Protein AF-A0AAV3XD92-F1 (afdb_monomer_li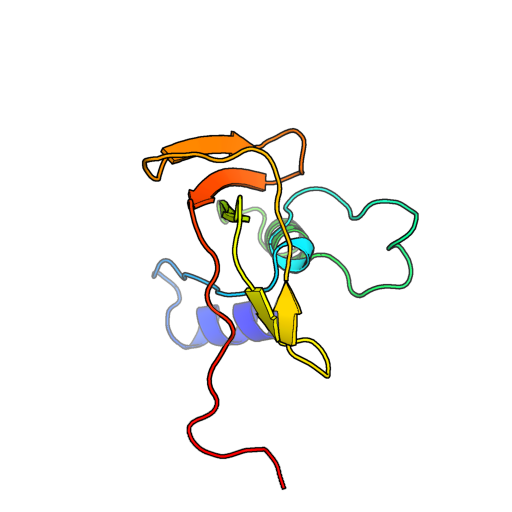te)

pLDDT: mean 88.97, std 10.59, range [55.03, 97.75]

Organism: NCBI:txid2530354

Foldseek 3Di:
DQVVCVVCCCVPPVPDDDDDDDAQQLQALDFDPPVCVPPDTRNQVVNCVVCVVDDGAGEAEAEAWEWEDDVHIDTDHHDADDDWDKDQDVVSRHRIYIYDRYDYYDDDPDPDD

Radius of gyration: 16.37 Å; chains: 1; bounding box: 38×37×41 Å

Sequence (113 aa):
MAENLLAQWHQLFPNNKVVCICGNLHSRLAPLPEDCADLWPSFAAHIQRLRTDVKVKSINIIFHDGAFFNMEVRNFVSKPIQEPYFSEDKKLGHTAALHLPYATPATFLSPPS

Secondary structure (DSSP, 8-state):
-HHHHHHHHHHH-TTS-------TTTT-SSPPPGGGTTSPPPHHHHHHHH-TTS----EEEEEEEEEEEESEEEEEE-S--SS-EEEE-TTTTSSEEEEEEEE-PPPPSS---

Structure (mmCIF, N/CA/C/O backbone):
data_AF-A0AAV3XD92-F1
#
_entry.id   AF-A0AAV3XD92-F1
#
loop_
_atom_site.group_PDB
_atom_site.id
_atom_site.type_symbol
_atom_site.label_atom_id
_atom_site.label_alt_id
_atom_site.label_comp_id
_atom_site.label_asym_id
_atom_site.label_entity_id
_atom_site.label_seq_id
_atom_site.pdbx_PDB_ins_code
_atom_site.Cartn_x
_atom_site.Cartn_y
_atom_site.Cartn_z
_atom_site.occupancy
_atom_site.B_iso_or_equiv
_atom_site.auth_seq_id
_atom_site.auth_comp_id
_atom_site.auth_asym_id
_atom_site.auth_atom_id
_atom_site.pdbx_PDB_model_num
ATOM 1 N N . MET A 1 1 ? -15.474 -1.830 1.162 1.00 86.9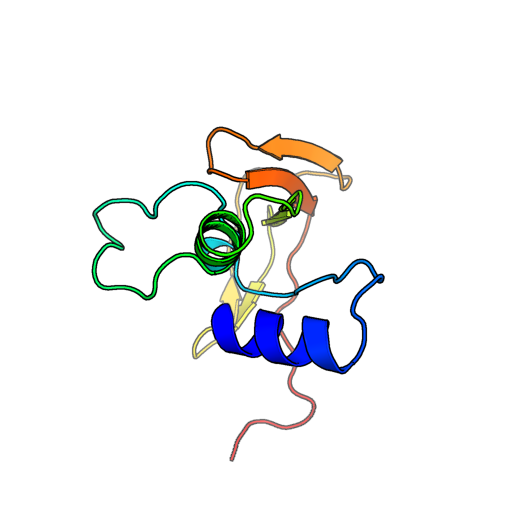4 1 MET A N 1
ATOM 2 C CA . MET A 1 1 ? -14.273 -2.505 1.717 1.00 86.94 1 MET A CA 1
ATOM 3 C C . MET A 1 1 ? -14.013 -2.126 3.174 1.00 86.94 1 MET A C 1
ATOM 5 O O . MET A 1 1 ? -13.975 -3.028 3.997 1.00 86.94 1 MET A O 1
ATOM 9 N N . ALA A 1 2 ? -13.845 -0.838 3.512 1.00 92.06 2 ALA A N 1
ATOM 10 C CA . ALA A 1 2 ? -13.492 -0.401 4.874 1.00 92.06 2 ALA A CA 1
ATOM 11 C C . ALA A 1 2 ? -14.513 -0.832 5.939 1.00 92.06 2 ALA A C 1
ATOM 13 O O . ALA A 1 2 ? -14.136 -1.441 6.933 1.00 92.06 2 ALA A O 1
ATOM 14 N N . GLU A 1 3 ? -15.801 -0.585 5.700 1.00 93.00 3 GLU A N 1
ATOM 15 C CA . GLU A 1 3 ? -16.882 -0.967 6.621 1.00 93.00 3 GLU A CA 1
ATOM 16 C C . GLU A 1 3 ? -16.933 -2.480 6.864 1.00 93.00 3 GLU A C 1
ATOM 18 O O . GLU A 1 3 ? -16.964 -2.914 8.012 1.00 93.00 3 GLU A O 1
ATOM 23 N N . ASN A 1 4 ? -16.837 -3.286 5.800 1.00 93.56 4 ASN A N 1
ATOM 24 C CA . ASN A 1 4 ? -16.804 -4.748 5.912 1.00 93.56 4 ASN A CA 1
ATOM 25 C C . ASN A 1 4 ? -15.629 -5.227 6.771 1.00 93.56 4 ASN A C 1
ATOM 27 O O . ASN A 1 4 ? -15.811 -6.106 7.612 1.00 93.56 4 ASN A O 1
ATOM 31 N N . LEU A 1 5 ? -14.437 -4.644 6.581 1.00 94.38 5 LEU A N 1
ATOM 32 C CA . LEU A 1 5 ? -13.292 -4.968 7.427 1.00 94.38 5 LEU A CA 1
ATOM 33 C C . LEU A 1 5 ? -13.586 -4.613 8.883 1.00 94.38 5 LEU A C 1
ATOM 35 O O . LEU A 1 5 ? -13.331 -5.429 9.757 1.00 94.38 5 LEU A O 1
ATOM 39 N N . LEU A 1 6 ? -14.093 -3.410 9.153 1.00 94.19 6 LEU A N 1
ATOM 40 C CA . LEU A 1 6 ? -14.349 -2.958 10.519 1.00 94.19 6 LEU A CA 1
ATOM 41 C C . LEU A 1 6 ? -15.381 -3.836 11.232 1.00 94.19 6 LEU A C 1
ATOM 43 O O . LEU A 1 6 ? -15.175 -4.170 12.398 1.00 94.19 6 LEU A O 1
ATOM 47 N N . ALA A 1 7 ? -16.435 -4.256 10.529 1.00 94.62 7 ALA A N 1
ATOM 48 C CA . ALA A 1 7 ? -17.429 -5.183 11.057 1.00 94.62 7 ALA A CA 1
ATOM 49 C C . ALA A 1 7 ? -16.796 -6.534 11.434 1.00 94.62 7 ALA A C 1
ATOM 51 O O . ALA A 1 7 ? -16.946 -6.995 12.566 1.00 94.62 7 ALA A O 1
ATOM 52 N N . GLN A 1 8 ? -16.022 -7.138 10.525 1.00 95.12 8 GLN A N 1
ATOM 53 C CA . GLN A 1 8 ? -15.367 -8.426 10.780 1.00 95.12 8 GLN A CA 1
ATOM 54 C C . GLN A 1 8 ? -14.273 -8.328 11.843 1.00 95.12 8 GLN A C 1
ATOM 56 O O . GLN A 1 8 ? -14.156 -9.205 12.695 1.00 95.12 8 GLN A O 1
ATOM 61 N N . TRP A 1 9 ? -13.481 -7.257 11.823 1.00 95.00 9 TRP A N 1
ATOM 62 C CA . TRP A 1 9 ? -12.431 -7.020 12.805 1.00 95.00 9 TRP A CA 1
ATOM 63 C C . TRP A 1 9 ? -13.028 -6.898 14.208 1.00 95.00 9 TRP A C 1
ATOM 65 O O . TRP A 1 9 ? -12.560 -7.564 15.128 1.00 95.00 9 TRP A O 1
ATOM 75 N N . HIS A 1 10 ? -14.101 -6.121 14.365 1.00 92.25 10 HIS A N 1
ATOM 76 C CA . HIS A 1 10 ? -14.781 -5.990 15.648 1.00 92.25 10 HIS A CA 1
ATOM 77 C C . HIS A 1 10 ? -15.353 -7.325 16.147 1.00 92.25 10 HIS A C 1
ATOM 79 O O . HIS A 1 10 ? -15.224 -7.636 17.328 1.00 92.25 10 HIS A O 1
ATOM 85 N N . GLN A 1 11 ? -15.939 -8.126 15.254 1.00 95.25 11 GLN A N 1
ATOM 86 C CA . GLN A 1 11 ? -16.546 -9.407 15.612 1.00 95.25 11 GLN A CA 1
ATOM 87 C C . GLN A 1 11 ? -15.513 -10.486 15.966 1.00 95.25 11 GLN A C 1
ATOM 89 O O . GLN A 1 11 ? -15.705 -11.233 16.921 1.00 95.25 11 GLN A O 1
ATOM 94 N N . LEU A 1 12 ? -14.446 -10.606 15.175 1.00 95.56 12 LEU A N 1
ATOM 95 C CA . LEU A 1 12 ? -13.521 -11.738 15.258 1.00 95.56 12 LEU A CA 1
ATOM 96 C C . LEU A 1 12 ? -12.290 -11.431 16.114 1.00 95.56 12 LEU A C 1
ATOM 98 O O . LEU A 1 12 ? -11.793 -12.314 16.809 1.00 95.56 12 LEU A O 1
ATOM 102 N N . PHE A 1 13 ? -11.784 -10.195 16.068 1.00 93.25 13 PHE A N 1
ATOM 103 C CA . PHE A 1 13 ? -10.487 -9.840 16.653 1.00 93.25 13 PHE A CA 1
ATOM 104 C C . PHE A 1 13 ? -10.469 -8.435 17.293 1.00 93.25 13 PHE A C 1
ATOM 106 O O . PHE A 1 13 ? -9.591 -7.630 16.966 1.00 93.25 13 PHE A O 1
ATOM 113 N N . PRO A 1 14 ? -11.386 -8.111 18.226 1.00 89.81 14 PRO A N 1
ATOM 114 C CA . PRO A 1 14 ? -11.639 -6.736 18.677 1.00 89.81 14 PRO A CA 1
ATOM 115 C C . PRO A 1 14 ? -10.428 -6.008 19.283 1.00 89.81 14 PRO A C 1
ATOM 117 O O . PRO A 1 14 ? -10.388 -4.780 19.259 1.00 89.81 14 PRO A O 1
ATOM 120 N N . ASN A 1 15 ? -9.435 -6.744 19.794 1.00 91.06 15 ASN A N 1
ATOM 121 C CA . ASN A 1 15 ? -8.255 -6.190 20.470 1.00 91.06 15 ASN A CA 1
ATOM 122 C C . ASN A 1 15 ? -6.944 -6.398 19.694 1.00 91.06 15 ASN A C 1
ATOM 124 O O . ASN A 1 15 ? -5.867 -6.045 20.180 1.00 91.06 15 ASN A O 1
ATOM 128 N N . ASN A 1 16 ? -7.004 -6.987 18.500 1.00 94.50 16 ASN A N 1
ATOM 129 C CA . ASN A 1 16 ? -5.807 -7.326 17.739 1.00 94.50 16 ASN A CA 1
ATOM 130 C C . ASN A 1 16 ? -5.468 -6.217 16.750 1.00 94.50 16 ASN A C 1
ATOM 132 O O . ASN A 1 16 ? -6.341 -5.518 16.242 1.00 94.50 16 ASN A O 1
ATOM 136 N N . LYS A 1 17 ? -4.183 -6.101 16.413 1.00 94.56 17 LYS A N 1
ATOM 137 C CA . LYS A 1 17 ? -3.755 -5.327 15.245 1.00 94.56 17 LYS A CA 1
ATOM 138 C C . LYS A 1 17 ? -4.085 -6.109 13.976 1.00 94.56 17 LYS A C 1
ATOM 140 O O . LYS A 1 17 ? -3.943 -7.329 13.952 1.00 94.56 17 LYS A O 1
ATOM 145 N N . VAL A 1 18 ? -4.460 -5.394 12.921 1.00 94.44 18 VAL A N 1
ATOM 146 C CA . VAL A 1 18 ? -4.777 -5.973 11.612 1.00 94.44 18 VAL A CA 1
ATOM 147 C C . VAL A 1 18 ? -3.826 -5.416 10.562 1.00 94.44 18 VAL A C 1
ATOM 149 O O . VAL A 1 18 ? -3.548 -4.217 10.536 1.00 94.44 18 VAL A O 1
ATOM 152 N N . VAL A 1 19 ? -3.342 -6.296 9.689 1.00 95.19 19 VAL A N 1
ATOM 153 C CA . VAL A 1 19 ? -2.586 -5.934 8.487 1.00 95.19 19 VAL A CA 1
ATOM 154 C C . VAL A 1 19 ? -3.488 -6.161 7.283 1.00 95.19 19 VAL A C 1
ATOM 156 O O . VAL A 1 19 ? -4.054 -7.239 7.125 1.00 95.19 19 VAL A O 1
ATOM 159 N N . CYS A 1 20 ? -3.626 -5.138 6.445 1.00 94.00 20 CYS A N 1
ATOM 160 C CA . CYS A 1 20 ? -4.417 -5.195 5.219 1.00 94.00 20 CYS A CA 1
ATOM 161 C C . CYS A 1 20 ? -3.490 -5.089 4.011 1.00 94.00 20 CYS A C 1
ATOM 163 O O . CYS A 1 20 ? -2.598 -4.242 4.000 1.00 94.00 20 CYS A O 1
ATOM 165 N N . ILE A 1 21 ? -3.737 -5.900 2.984 1.00 93.75 21 ILE A N 1
ATOM 166 C CA . ILE A 1 21 ? -3.000 -5.863 1.719 1.00 93.75 21 ILE A CA 1
ATOM 167 C C . ILE A 1 21 ? -3.952 -5.340 0.645 1.00 93.75 21 ILE A C 1
ATOM 169 O O . ILE A 1 21 ? -5.040 -5.878 0.457 1.00 93.75 21 ILE A O 1
ATOM 173 N N . CYS A 1 22 ? -3.568 -4.256 -0.024 1.00 92.25 22 CYS A N 1
ATOM 174 C CA . CYS A 1 22 ? -4.355 -3.619 -1.077 1.00 92.25 22 CYS A CA 1
ATOM 175 C C . CYS A 1 22 ? -3.433 -2.858 -2.041 1.00 92.25 22 CYS A C 1
ATOM 177 O O . CYS A 1 22 ? -2.254 -2.664 -1.748 1.00 92.25 22 CYS A O 1
ATOM 179 N N . GLY A 1 23 ? -3.961 -2.428 -3.191 1.00 90.88 23 GLY A N 1
ATOM 180 C CA . GLY A 1 23 ? -3.210 -1.586 -4.127 1.00 90.88 23 GLY A CA 1
ATOM 181 C C . GLY A 1 23 ? -2.848 -0.224 -3.521 1.00 90.88 23 GLY A C 1
ATOM 182 O O . GLY A 1 23 ? -3.589 0.303 -2.689 1.00 90.88 23 GLY A O 1
ATOM 183 N N . ASN A 1 24 ? -1.739 0.375 -3.970 1.00 91.62 24 ASN A N 1
ATOM 184 C CA . ASN A 1 24 ? -1.186 1.605 -3.382 1.00 91.62 24 ASN A CA 1
ATOM 185 C C . ASN A 1 24 ? -2.186 2.769 -3.300 1.00 91.62 24 ASN A C 1
ATOM 187 O O . ASN A 1 24 ? -2.135 3.539 -2.346 1.00 91.62 24 ASN A O 1
ATOM 191 N N . LEU A 1 25 ? -3.116 2.895 -4.257 1.00 90.06 25 LEU A N 1
ATOM 192 C CA . LEU A 1 25 ? -4.166 3.922 -4.217 1.00 90.06 25 LEU A CA 1
ATOM 193 C C . LEU A 1 25 ? -5.140 3.723 -3.046 1.00 90.06 25 LEU A C 1
ATOM 195 O O . LEU A 1 25 ? -5.546 4.695 -2.416 1.00 90.06 25 LEU A O 1
ATOM 199 N N . HIS A 1 26 ? -5.466 2.475 -2.707 1.00 91.88 26 HIS A N 1
ATOM 200 C CA . HIS A 1 26 ? -6.345 2.140 -1.586 1.00 91.88 26 HIS A CA 1
ATOM 201 C C . HIS A 1 26 ? -5.643 2.236 -0.226 1.00 91.88 26 HIS A C 1
ATOM 203 O O . HIS A 1 26 ? -6.309 2.384 0.799 1.00 91.88 26 HIS A O 1
ATOM 209 N N . SER A 1 27 ? -4.312 2.173 -0.190 1.00 94.06 27 SER A N 1
ATOM 210 C CA . SER A 1 27 ? -3.550 2.302 1.053 1.00 94.06 27 SER A CA 1
ATOM 211 C C . SER A 1 27 ? -3.288 3.763 1.454 1.00 94.06 27 SER A C 1
ATOM 213 O O . SER A 1 27 ? -2.791 4.012 2.551 1.00 94.06 27 SER A O 1
ATOM 215 N N . ARG A 1 28 ? -3.640 4.757 0.627 1.00 93.19 28 ARG A N 1
ATOM 216 C CA . ARG A 1 28 ? -3.415 6.185 0.926 1.00 93.19 28 ARG A CA 1
ATOM 217 C C . ARG A 1 28 ? -4.213 6.655 2.147 1.00 93.19 28 ARG A C 1
ATOM 219 O O . ARG A 1 28 ? -5.389 6.339 2.299 1.00 93.19 28 ARG A O 1
ATOM 226 N N . LEU A 1 29 ? -3.599 7.460 3.001 1.00 92.25 29 LEU A N 1
ATOM 227 C CA . LEU A 1 29 ? -4.248 8.145 4.127 1.00 92.25 29 LEU A CA 1
ATOM 228 C C . LEU A 1 29 ? -4.745 9.544 3.741 1.00 92.25 29 LEU A C 1
ATOM 230 O O . LEU A 1 29 ? -5.674 10.057 4.359 1.00 92.25 29 LEU A O 1
ATOM 234 N N . ALA A 1 30 ? -4.137 10.152 2.722 1.00 85.06 30 ALA A N 1
ATOM 235 C CA . ALA A 1 30 ? -4.600 11.409 2.144 1.00 85.06 30 ALA A CA 1
ATOM 236 C C . ALA A 1 30 ? -5.728 11.173 1.117 1.00 85.06 30 ALA A C 1
ATOM 238 O O . ALA A 1 30 ? -5.827 10.067 0.570 1.00 85.06 30 ALA A O 1
ATOM 239 N N . PRO A 1 31 ? -6.541 12.205 0.814 1.00 72.56 31 PRO A N 1
ATOM 240 C CA . PRO A 1 31 ? -7.480 12.169 -0.302 1.00 72.56 31 PRO A CA 1
ATOM 241 C C . PRO A 1 31 ? -6.810 11.723 -1.609 1.00 72.56 31 PRO A C 1
ATOM 243 O O . PRO A 1 31 ? -5.602 11.911 -1.818 1.00 72.56 31 PRO A O 1
ATOM 246 N N . LEU A 1 32 ? -7.604 11.098 -2.478 1.00 72.44 32 LEU A N 1
ATOM 247 C CA . LEU A 1 32 ? -7.164 10.794 -3.834 1.00 72.44 32 LEU A CA 1
ATOM 248 C C . LEU A 1 32 ? -6.951 12.108 -4.608 1.00 72.44 32 LEU A C 1
ATOM 250 O O . LEU A 1 32 ? -7.620 13.096 -4.297 1.00 72.44 32 LEU A O 1
ATOM 254 N N . PRO A 1 33 ? -6.017 12.147 -5.573 1.00 71.31 33 PRO A N 1
ATOM 255 C CA . PRO A 1 33 ? -5.910 13.287 -6.480 1.00 71.31 33 PRO A CA 1
ATOM 256 C C . PRO A 1 33 ? -7.224 13.491 -7.265 1.00 71.31 33 PRO A C 1
ATOM 258 O O . PRO A 1 33 ? -8.005 12.551 -7.414 1.00 71.31 33 PRO A O 1
ATOM 261 N N . GLU A 1 34 ? -7.494 14.717 -7.726 1.00 68.62 34 GLU A N 1
ATOM 262 C CA . GLU A 1 34 ? -8.779 15.093 -8.356 1.00 68.62 34 GLU A CA 1
ATOM 263 C C . GLU A 1 34 ? -9.126 14.266 -9.604 1.00 68.62 34 GLU A C 1
ATOM 265 O O . GLU A 1 34 ? -10.294 13.971 -9.836 1.00 68.62 34 GLU A O 1
ATOM 270 N N . ASP A 1 35 ? -8.125 13.823 -10.366 1.00 68.81 35 ASP A N 1
ATOM 271 C CA . ASP A 1 35 ? -8.291 12.950 -11.538 1.00 68.81 35 ASP A CA 1
ATOM 272 C C . ASP A 1 35 ? -8.788 11.533 -11.189 1.00 68.81 35 ASP A C 1
ATOM 274 O O . ASP A 1 35 ? -9.218 10.780 -12.060 1.00 68.81 35 ASP A O 1
ATOM 278 N N . CYS A 1 36 ? -8.759 11.180 -9.905 1.00 65.62 36 CYS A N 1
ATOM 279 C CA . CYS A 1 36 ? -9.222 9.918 -9.351 1.00 65.62 36 CYS A CA 1
ATOM 280 C C . CYS A 1 36 ? -10.528 10.076 -8.552 1.00 65.62 36 CYS A C 1
ATOM 282 O O . CYS A 1 36 ? -10.905 9.145 -7.839 1.00 65.62 36 CYS A O 1
ATOM 284 N N . ALA A 1 37 ? -11.202 11.232 -8.616 1.00 60.47 37 ALA A N 1
ATOM 285 C CA . ALA A 1 37 ? -12.386 11.528 -7.802 1.00 60.47 37 ALA A CA 1
ATOM 286 C C . ALA A 1 37 ? -13.572 10.581 -8.066 1.00 60.47 37 ALA A C 1
ATOM 288 O O . ALA A 1 37 ? -14.325 10.281 -7.140 1.00 60.47 37 ALA A O 1
ATOM 289 N N . ASP A 1 38 ? -13.691 10.065 -9.293 1.00 66.25 38 ASP A N 1
ATOM 290 C CA . ASP A 1 38 ? -14.727 9.097 -9.681 1.00 66.25 38 ASP A CA 1
ATOM 291 C C . ASP A 1 38 ? -14.400 7.654 -9.249 1.00 66.25 38 ASP A C 1
ATOM 293 O O . ASP A 1 38 ? -15.243 6.757 -9.342 1.00 66.25 38 ASP A O 1
ATOM 297 N N . LEU A 1 39 ? -13.176 7.398 -8.773 1.00 67.44 39 LEU A N 1
ATOM 298 C CA . LEU A 1 39 ? -12.771 6.090 -8.265 1.00 67.44 39 LEU A CA 1
ATOM 299 C C . LEU A 1 39 ? -13.237 5.892 -6.819 1.00 67.44 39 LEU A C 1
ATOM 301 O O . LEU A 1 39 ? -13.537 6.832 -6.082 1.00 67.44 39 LEU A O 1
ATOM 305 N N . TRP A 1 40 ? -13.269 4.631 -6.375 1.00 67.12 40 TRP A N 1
ATOM 306 C CA . TRP A 1 40 ? -13.594 4.327 -4.984 1.00 67.12 40 TRP A CA 1
ATOM 307 C C . TRP A 1 40 ? -12.679 5.074 -4.006 1.00 67.12 40 TRP A C 1
ATOM 309 O O . TRP A 1 40 ? -11.463 5.109 -4.214 1.00 67.12 40 TRP A O 1
ATOM 319 N N . PRO A 1 41 ? -13.233 5.593 -2.892 1.00 74.19 41 PRO A N 1
ATOM 320 C CA . PRO A 1 41 ? -12.455 6.319 -1.902 1.00 74.19 41 PRO A CA 1
ATOM 321 C C . PRO A 1 41 ? -11.322 5.446 -1.365 1.00 74.19 41 PRO A C 1
ATOM 323 O O . PRO A 1 41 ? -11.470 4.226 -1.219 1.00 74.19 41 PRO A O 1
ATOM 326 N N . SER A 1 42 ? -10.195 6.077 -1.025 1.00 88.62 42 SER A N 1
ATOM 327 C CA . SER A 1 42 ? -9.071 5.354 -0.435 1.00 88.62 42 SER A CA 1
ATOM 328 C C . SER A 1 42 ? -9.520 4.570 0.803 1.00 88.62 42 SER A C 1
ATOM 330 O O . SER A 1 42 ? -10.118 5.118 1.733 1.00 88.62 42 SER A O 1
ATOM 332 N N . PHE A 1 43 ? -9.219 3.273 0.815 1.00 92.06 43 PHE A N 1
ATOM 333 C CA . PHE A 1 43 ? -9.646 2.344 1.854 1.00 92.06 43 PHE A CA 1
ATOM 334 C C . PHE A 1 43 ? -9.054 2.709 3.219 1.00 92.06 43 PHE A C 1
ATOM 336 O O . PHE A 1 43 ? -9.793 2.779 4.201 1.00 92.06 43 PHE A O 1
ATOM 343 N N . ALA A 1 44 ? -7.753 3.001 3.284 1.00 94.25 44 ALA A N 1
ATOM 344 C CA . ALA A 1 44 ? -7.085 3.350 4.535 1.00 94.25 44 ALA A CA 1
ATOM 345 C C . ALA A 1 44 ? -7.568 4.699 5.095 1.00 94.25 44 ALA A C 1
ATOM 347 O O . ALA A 1 44 ? -7.866 4.796 6.288 1.00 94.25 44 ALA A O 1
ATOM 348 N N . ALA A 1 45 ? -7.729 5.714 4.238 1.00 92.25 45 ALA A N 1
ATOM 349 C CA . ALA A 1 45 ? -8.315 6.998 4.629 1.00 92.25 45 ALA A CA 1
ATOM 350 C C . ALA A 1 45 ? -9.749 6.826 5.160 1.00 92.25 45 ALA A C 1
ATOM 352 O O . ALA A 1 45 ? -10.131 7.430 6.163 1.00 92.25 45 ALA A O 1
ATOM 353 N N . HIS A 1 46 ? -10.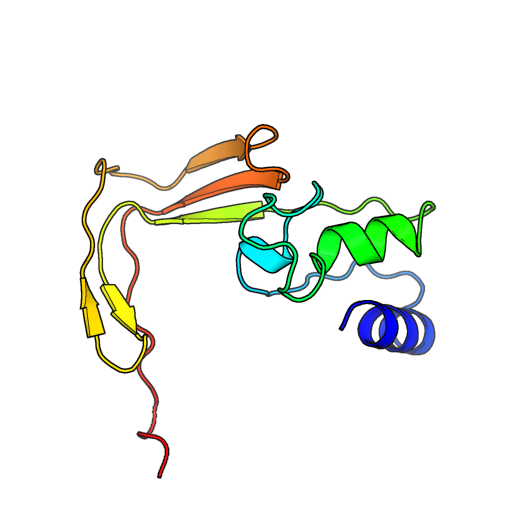539 5.953 4.527 1.00 92.38 46 HIS A N 1
ATOM 354 C CA . HIS A 1 46 ? -11.903 5.671 4.957 1.00 92.38 46 HIS A CA 1
ATOM 355 C C . HIS A 1 46 ? -11.945 4.984 6.333 1.00 92.38 46 HIS A C 1
ATOM 357 O O . HIS A 1 46 ? -12.765 5.365 7.166 1.00 92.38 46 HIS A O 1
ATOM 363 N N . ILE A 1 47 ? -11.044 4.033 6.613 1.00 93.56 47 ILE A N 1
ATOM 364 C CA . ILE A 1 47 ? -10.907 3.435 7.955 1.00 93.56 47 ILE A CA 1
ATOM 365 C C . ILE A 1 47 ? -10.595 4.515 8.992 1.00 93.56 47 ILE A C 1
ATOM 367 O O . ILE A 1 47 ? -11.258 4.570 10.023 1.00 93.56 47 ILE A O 1
ATOM 371 N N . GLN A 1 48 ? -9.629 5.393 8.709 1.00 92.56 48 GLN A N 1
ATOM 372 C CA . GLN A 1 48 ? -9.229 6.455 9.636 1.00 92.56 48 GLN A CA 1
ATOM 373 C C . GLN A 1 48 ? -10.381 7.428 9.937 1.00 92.56 48 GLN A C 1
ATOM 375 O O . GLN A 1 48 ? -10.515 7.899 11.064 1.00 92.56 48 GLN A O 1
ATOM 380 N N . ARG A 1 49 ? -11.240 7.698 8.946 1.00 91.75 49 ARG A N 1
ATOM 381 C CA . ARG A 1 49 ? -12.451 8.511 9.118 1.00 91.75 49 ARG A CA 1
ATOM 382 C C . ARG A 1 49 ? -13.502 7.820 9.992 1.00 91.75 49 ARG A C 1
ATOM 384 O O . ARG A 1 49 ? -14.144 8.488 10.793 1.00 91.75 49 ARG A O 1
ATOM 391 N N . LEU A 1 50 ? -13.700 6.511 9.823 1.00 93.19 50 LEU A N 1
ATOM 392 C CA . LEU A 1 50 ? -14.707 5.743 10.569 1.00 93.19 50 LEU A CA 1
ATOM 393 C C . LEU A 1 50 ? -14.266 5.377 11.996 1.00 93.19 50 LEU A C 1
ATOM 395 O O . LEU A 1 50 ? -15.115 5.187 12.862 1.00 93.19 50 LEU A O 1
ATOM 399 N N . ARG A 1 51 ? -12.958 5.245 12.243 1.00 91.50 51 ARG A N 1
ATOM 400 C CA . ARG A 1 51 ? -12.372 4.848 13.533 1.00 91.50 51 ARG A CA 1
ATOM 401 C C . ARG A 1 51 ? -11.241 5.791 13.918 1.00 91.50 51 ARG A C 1
ATOM 403 O O . ARG A 1 51 ? -10.063 5.474 13.767 1.00 91.50 51 ARG A O 1
ATOM 410 N N . THR A 1 52 ? -11.614 6.963 14.425 1.00 92.31 52 THR A N 1
ATOM 411 C CA . THR A 1 52 ? -10.667 7.996 14.877 1.00 92.31 52 THR A CA 1
ATOM 412 C C . THR A 1 52 ? -9.862 7.573 16.109 1.00 92.31 52 THR A C 1
ATOM 414 O O . THR A 1 52 ? -8.802 8.135 16.375 1.00 92.31 52 THR A O 1
ATOM 417 N N . ASP A 1 53 ? -10.333 6.557 16.831 1.00 93.00 53 ASP A N 1
ATOM 418 C CA . ASP A 1 53 ? -9.663 5.921 17.964 1.00 93.00 53 ASP A CA 1
ATOM 419 C C . ASP A 1 53 ? -8.524 4.974 17.544 1.00 93.00 53 ASP A C 1
ATOM 421 O O . ASP A 1 53 ? -7.666 4.628 18.358 1.00 93.00 53 ASP A O 1
ATOM 425 N N . VAL A 1 54 ? -8.473 4.567 16.271 1.00 91.25 54 VAL A N 1
ATOM 426 C CA . VAL A 1 54 ? -7.467 3.636 15.755 1.00 91.25 54 VAL A CA 1
ATOM 427 C C . VAL A 1 54 ? -6.368 4.383 15.006 1.00 91.25 54 VAL A C 1
ATOM 429 O O . VAL A 1 54 ? -6.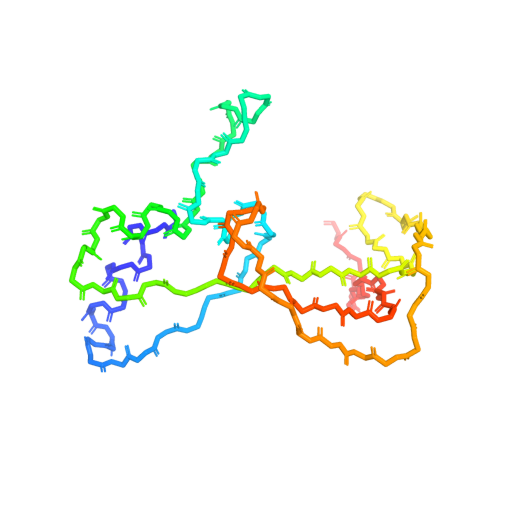604 5.165 14.087 1.00 91.25 54 VAL A O 1
ATOM 432 N N . LYS A 1 55 ? -5.110 4.067 15.333 1.00 94.94 55 LYS A N 1
ATOM 433 C CA . LYS A 1 55 ? -3.953 4.579 14.593 1.00 94.94 55 LYS A CA 1
ATOM 434 C C . LYS A 1 55 ? -3.743 3.783 13.306 1.00 94.94 55 LYS A C 1
ATOM 436 O O . LYS A 1 55 ? -3.168 2.696 13.335 1.00 94.94 55 LYS A O 1
ATOM 441 N N . VAL A 1 56 ? -4.138 4.356 12.173 1.00 95.06 56 VAL A N 1
ATOM 442 C CA . VAL A 1 56 ? -3.894 3.764 10.851 1.00 95.06 56 VAL A CA 1
ATOM 443 C C . VAL A 1 56 ? -2.496 4.140 10.359 1.00 95.06 56 VAL A C 1
ATOM 445 O O . VAL A 1 56 ? -2.103 5.308 10.376 1.00 95.06 56 VAL A O 1
ATOM 448 N N . LYS A 1 57 ? -1.725 3.133 9.943 1.00 96.12 57 LYS A N 1
ATOM 449 C CA . LYS A 1 57 ? -0.408 3.281 9.314 1.00 96.12 57 LYS A CA 1
ATOM 450 C C . LYS A 1 57 ? -0.429 2.621 7.951 1.00 96.12 57 LYS A C 1
ATOM 452 O O . LYS A 1 57 ? -1.093 1.606 7.776 1.00 96.12 57 LYS A O 1
ATOM 457 N N . SER A 1 58 ? 0.297 3.209 7.008 1.00 96.44 58 SER A N 1
ATOM 458 C CA . SER A 1 58 ? 0.310 2.730 5.632 1.00 96.44 58 SER A CA 1
ATOM 459 C C . SER A 1 58 ? 1.700 2.788 5.020 1.00 96.44 58 SER A C 1
ATOM 461 O O . SER A 1 58 ? 2.438 3.752 5.247 1.00 96.44 58 SER A O 1
ATOM 463 N N . ILE A 1 59 ? 2.023 1.748 4.257 1.00 97.06 59 ILE A N 1
ATOM 464 C CA . ILE A 1 59 ? 3.285 1.580 3.545 1.00 97.06 59 ILE A CA 1
ATOM 465 C C . ILE A 1 59 ? 2.967 1.562 2.050 1.00 97.06 59 ILE A C 1
ATOM 467 O O . ILE A 1 59 ? 2.187 0.731 1.588 1.00 97.06 59 ILE A O 1
ATOM 471 N N . ASN A 1 60 ? 3.562 2.491 1.314 1.00 96.69 60 ASN A N 1
ATOM 472 C CA . ASN A 1 60 ? 3.557 2.518 -0.140 1.00 96.69 60 ASN A CA 1
ATOM 473 C C . ASN A 1 60 ? 4.621 1.550 -0.668 1.00 96.69 60 ASN A C 1
ATOM 475 O O . ASN A 1 60 ? 5.754 1.585 -0.191 1.00 96.69 60 ASN A O 1
ATOM 479 N N . ILE A 1 61 ? 4.292 0.698 -1.636 1.00 96.25 61 ILE A N 1
ATOM 480 C CA . ILE A 1 61 ? 5.285 -0.191 -2.253 1.00 96.25 61 ILE A CA 1
ATOM 481 C C . ILE A 1 61 ? 5.733 0.417 -3.576 1.00 96.25 61 ILE A C 1
ATOM 483 O O . ILE A 1 61 ? 4.920 0.586 -4.483 1.00 96.25 61 ILE A O 1
ATOM 487 N N . ILE A 1 62 ? 7.020 0.739 -3.698 1.00 95.69 62 ILE A N 1
ATOM 488 C CA . ILE A 1 62 ? 7.596 1.336 -4.905 1.00 95.69 62 ILE A CA 1
ATOM 489 C C . ILE A 1 62 ? 8.626 0.373 -5.474 1.00 95.69 62 ILE A C 1
ATOM 491 O O . ILE A 1 62 ? 9.645 0.097 -4.844 1.00 95.69 62 ILE A O 1
ATOM 495 N N . PHE A 1 63 ? 8.372 -0.105 -6.685 1.00 96.44 63 PHE A N 1
ATOM 496 C CA . PHE A 1 63 ? 9.339 -0.882 -7.446 1.00 96.44 63 PHE A CA 1
ATOM 497 C C . PHE A 1 63 ? 10.106 0.032 -8.391 1.00 96.44 63 PHE A C 1
ATOM 499 O O . PHE A 1 63 ? 9.519 0.950 -8.966 1.00 96.44 63 PHE A O 1
ATOM 506 N N . HIS A 1 64 ? 11.404 -0.218 -8.547 1.00 96.44 64 HIS A N 1
ATOM 507 C CA . HIS A 1 64 ? 12.261 0.616 -9.387 1.00 96.44 64 HIS A CA 1
ATOM 508 C C . HIS A 1 64 ? 12.509 0.045 -10.788 1.00 96.44 64 HIS A C 1
ATOM 510 O O . HIS A 1 64 ? 12.827 0.812 -11.695 1.00 96.44 64 HIS A O 1
ATOM 516 N N . ASP A 1 65 ? 12.311 -1.256 -10.982 1.00 96.75 65 ASP A N 1
ATOM 517 C CA . ASP A 1 65 ? 12.442 -1.963 -12.260 1.00 96.75 65 ASP A CA 1
ATOM 518 C C . ASP A 1 65 ? 11.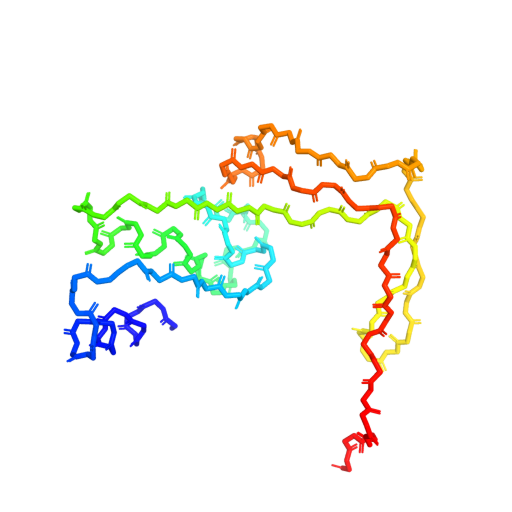567 -3.238 -12.253 1.00 96.75 65 ASP A C 1
ATOM 520 O O . ASP A 1 65 ? 11.028 -3.626 -11.211 1.00 96.75 65 ASP A O 1
ATOM 524 N N . GLY A 1 66 ? 11.429 -3.910 -13.392 1.00 95.19 66 GLY A N 1
ATOM 525 C CA . GLY A 1 66 ? 10.845 -5.239 -13.529 1.00 95.19 66 GLY A CA 1
ATOM 526 C C . GLY A 1 66 ? 9.567 -5.266 -14.360 1.00 95.19 66 GLY A C 1
ATOM 527 O O . GLY A 1 66 ? 9.402 -4.528 -15.335 1.00 95.19 66 GLY A O 1
ATOM 528 N N . ALA A 1 67 ? 8.656 -6.167 -13.990 1.00 94.75 67 ALA A N 1
ATOM 529 C CA . ALA A 1 67 ? 7.418 -6.372 -14.728 1.00 94.75 67 ALA A CA 1
ATOM 530 C C . ALA A 1 67 ? 6.212 -6.632 -13.822 1.00 94.75 67 ALA A C 1
ATOM 532 O O . ALA A 1 67 ? 6.339 -7.104 -12.693 1.00 94.75 67 ALA A O 1
ATOM 533 N N . PHE A 1 68 ? 5.025 -6.339 -14.347 1.00 91.38 68 PHE A N 1
ATOM 534 C CA . PHE A 1 68 ? 3.739 -6.619 -13.715 1.00 91.38 68 PHE A CA 1
ATOM 535 C C . PHE A 1 68 ? 2.731 -7.128 -14.746 1.00 91.38 68 PHE A C 1
ATOM 537 O O . PHE A 1 68 ? 2.891 -6.920 -15.946 1.00 91.38 68 PHE A O 1
ATOM 544 N N . PHE A 1 69 ? 1.679 -7.800 -14.283 1.00 89.62 69 PHE A N 1
ATOM 545 C CA . PHE A 1 69 ? 0.585 -8.238 -15.147 1.00 89.62 69 PHE A CA 1
ATOM 546 C C . PHE A 1 69 ? -0.567 -7.230 -15.092 1.00 89.62 69 PHE A C 1
ATOM 548 O O . PHE A 1 69 ? -1.076 -6.929 -14.013 1.00 89.62 69 PHE A O 1
ATOM 555 N N . ASN A 1 70 ? -0.990 -6.722 -16.248 1.00 86.50 70 ASN A N 1
ATOM 556 C CA . ASN A 1 70 ? -2.213 -5.939 -16.411 1.00 86.50 70 ASN A CA 1
ATOM 557 C C . ASN A 1 70 ? -2.772 -6.166 -17.821 1.00 86.50 70 ASN A C 1
ATOM 559 O O . ASN A 1 70 ? -2.329 -5.511 -18.770 1.00 86.50 70 ASN A O 1
ATOM 563 N N . MET A 1 71 ? -3.699 -7.122 -17.947 1.00 88.62 71 MET A N 1
ATOM 564 C CA . MET A 1 71 ? -4.183 -7.739 -19.199 1.00 88.62 71 MET A CA 1
ATOM 565 C C . MET A 1 71 ? -3.099 -8.489 -19.997 1.00 88.62 71 MET A C 1
ATOM 567 O O . MET A 1 71 ? -3.364 -9.545 -20.557 1.00 88.62 71 MET A O 1
ATOM 571 N N . GLU A 1 72 ? -1.870 -7.983 -19.991 1.00 89.12 72 GLU A N 1
ATOM 572 C CA . GLU A 1 72 ? -0.651 -8.589 -20.517 1.00 89.12 72 GLU A CA 1
ATOM 573 C C . GLU A 1 72 ? 0.533 -8.273 -19.585 1.00 89.12 72 GLU A C 1
ATOM 575 O O . GLU A 1 72 ? 0.412 -7.467 -18.654 1.00 89.12 72 GLU A O 1
ATOM 580 N N . VAL A 1 73 ? 1.688 -8.901 -19.817 1.00 91.38 73 VAL A N 1
ATOM 581 C CA . VAL A 1 73 ? 2.914 -8.563 -19.081 1.00 91.38 73 VAL A CA 1
ATOM 582 C C . VAL A 1 73 ? 3.419 -7.198 -19.546 1.00 91.38 73 VAL A C 1
ATOM 584 O O . VAL A 1 73 ? 3.706 -6.983 -20.721 1.00 91.38 73 VAL A O 1
ATOM 587 N N . ARG A 1 74 ? 3.546 -6.272 -18.600 1.00 92.81 74 ARG A N 1
ATOM 588 C CA . ARG A 1 74 ? 4.076 -4.923 -18.791 1.00 92.81 74 ARG A CA 1
ATOM 589 C C . ARG A 1 74 ? 5.439 -4.834 -18.119 1.00 92.81 74 ARG A C 1
ATOM 591 O O . ARG A 1 74 ? 5.557 -5.184 -16.948 1.00 92.81 74 ARG A O 1
ATOM 598 N N . ASN A 1 75 ? 6.437 -4.329 -18.836 1.00 95.31 75 ASN A N 1
ATOM 599 C CA . ASN A 1 75 ? 7.752 -4.011 -18.276 1.00 95.31 75 ASN A CA 1
ATOM 600 C C . ASN A 1 75 ? 7.831 -2.516 -17.962 1.00 95.31 75 ASN A C 1
ATOM 602 O O . ASN A 1 75 ? 7.220 -1.703 -18.658 1.00 95.31 75 ASN A O 1
ATOM 606 N N . PHE A 1 76 ? 8.599 -2.149 -16.944 1.00 94.12 76 PHE A N 1
ATOM 607 C CA . PHE A 1 76 ? 8.883 -0.756 -16.615 1.00 94.12 76 PHE A CA 1
ATOM 608 C C . PHE A 1 76 ? 10.289 -0.638 -16.034 1.00 94.12 76 PHE A C 1
ATOM 610 O O . PHE A 1 76 ? 10.768 -1.551 -15.377 1.00 94.12 76 PHE A O 1
ATOM 617 N N . VAL A 1 77 ? 10.922 0.513 -16.249 1.00 91.81 77 VAL A N 1
ATOM 618 C CA . VAL A 1 77 ? 12.233 0.844 -15.687 1.00 91.81 77 VAL A CA 1
ATOM 619 C C . VAL A 1 77 ? 12.158 2.266 -15.152 1.00 91.81 77 VAL A C 1
ATOM 621 O O . VAL A 1 77 ? 11.649 3.163 -15.827 1.00 91.81 77 VAL A O 1
ATOM 624 N N . SER A 1 78 ? 12.659 2.483 -13.942 1.00 90.31 78 SER A N 1
ATOM 625 C CA . SER A 1 78 ? 12.814 3.811 -13.349 1.00 90.31 78 SER A CA 1
ATOM 626 C C . SER A 1 78 ? 14.253 4.009 -12.853 1.00 90.31 78 SER A C 1
ATOM 628 O O . SER A 1 78 ? 15.197 3.641 -13.548 1.00 90.31 78 SER A O 1
ATOM 630 N N . LYS A 1 79 ? 14.458 4.633 -11.686 1.00 91.12 79 LYS A N 1
ATOM 631 C CA . LYS A 1 79 ? 15.793 4.860 -11.132 1.00 91.12 79 LYS A CA 1
ATOM 632 C C . LYS A 1 79 ? 16.270 3.593 -10.410 1.00 91.12 79 LYS A C 1
ATOM 634 O O . LYS A 1 79 ? 15.758 3.314 -9.335 1.00 91.12 79 LYS A O 1
ATOM 639 N N . PRO A 1 80 ? 17.273 2.862 -10.917 1.00 91.69 80 PRO A N 1
ATOM 640 C CA . PRO A 1 80 ? 17.684 1.605 -10.309 1.00 91.69 80 PRO A CA 1
ATOM 641 C C . PRO A 1 80 ? 18.222 1.812 -8.891 1.00 91.69 80 PRO A C 1
ATOM 643 O O . PRO A 1 80 ? 18.909 2.795 -8.593 1.00 91.69 80 PRO A O 1
ATOM 646 N N . ILE A 1 81 ? 17.927 0.841 -8.033 1.00 96.31 81 ILE A N 1
ATOM 647 C CA . ILE A 1 81 ? 18.461 0.726 -6.676 1.00 96.31 81 ILE A CA 1
ATOM 648 C C . ILE A 1 81 ? 19.045 -0.677 -6.513 1.00 96.31 81 ILE A C 1
ATOM 650 O O . ILE A 1 81 ? 18.581 -1.613 -7.160 1.00 96.31 81 ILE A O 1
ATOM 654 N N . GLN A 1 82 ? 20.071 -0.824 -5.675 1.00 94.25 82 GLN A N 1
ATOM 655 C CA . GLN A 1 82 ? 20.695 -2.130 -5.432 1.00 94.25 82 GLN A CA 1
ATOM 656 C C . GLN A 1 82 ? 19.994 -2.887 -4.303 1.00 94.25 82 GLN A C 1
ATOM 658 O O . GLN A 1 82 ? 19.633 -4.044 -4.475 1.00 94.25 82 GLN A O 1
ATOM 663 N N . GLU A 1 83 ? 19.739 -2.207 -3.184 1.00 96.44 83 GLU A N 1
ATOM 664 C CA . GLU A 1 83 ? 19.184 -2.811 -1.973 1.00 96.44 83 GLU A CA 1
ATOM 665 C C . GLU 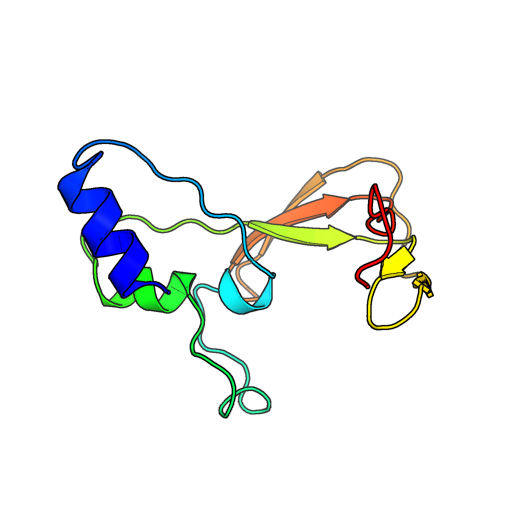A 1 83 ? 17.836 -2.183 -1.597 1.00 96.44 83 GLU A C 1
ATOM 667 O O . GLU A 1 83 ? 17.663 -0.968 -1.763 1.00 96.44 83 GLU A O 1
ATOM 672 N N . PRO A 1 84 ? 16.882 -2.970 -1.062 1.00 97.56 84 PRO A N 1
ATOM 673 C CA . PRO A 1 84 ? 15.647 -2.442 -0.503 1.00 97.56 84 PRO A CA 1
ATOM 674 C C . PRO A 1 84 ? 15.889 -1.418 0.607 1.00 97.56 84 PRO A C 1
ATOM 676 O O . PRO A 1 84 ? 16.772 -1.590 1.447 1.00 97.56 84 PRO A O 1
ATOM 679 N N . TYR A 1 85 ? 15.053 -0.382 0.674 1.00 97.69 85 TYR A N 1
ATOM 680 C CA . TYR A 1 85 ? 15.104 0.581 1.777 1.00 97.69 85 TYR A CA 1
ATOM 681 C C . TYR A 1 85 ? 13.737 1.186 2.096 1.00 97.69 85 TYR A C 1
ATOM 683 O O . TYR A 1 85 ? 12.823 1.200 1.269 1.00 97.69 85 TYR A O 1
ATOM 691 N N . PHE A 1 86 ? 13.617 1.721 3.312 1.00 97.50 86 PHE A N 1
ATOM 692 C CA . PHE A 1 86 ? 12.452 2.481 3.753 1.00 97.50 86 PHE A CA 1
ATOM 693 C C . PHE A 1 86 ? 12.714 3.984 3.695 1.00 97.50 86 PHE A C 1
ATOM 695 O O . PHE A 1 86 ? 13.805 4.452 4.021 1.00 97.50 86 PHE A O 1
ATOM 702 N N . SER A 1 87 ? 11.688 4.745 3.335 1.00 97.00 87 SER A N 1
ATOM 703 C CA . SER A 1 87 ? 11.678 6.204 3.418 1.00 97.00 87 SER A CA 1
ATOM 704 C C . SER A 1 87 ? 10.353 6.701 4.002 1.00 97.00 87 SER A C 1
ATOM 706 O O . SER A 1 87 ? 9.360 5.973 4.042 1.00 97.00 87 SER A O 1
ATOM 708 N N . GLU A 1 88 ? 10.327 7.932 4.510 1.00 96.69 88 GLU A N 1
ATOM 709 C CA . GLU A 1 88 ? 9.070 8.580 4.891 1.00 96.69 88 GLU A CA 1
ATOM 710 C C . GLU A 1 88 ? 8.312 9.025 3.633 1.00 96.69 88 GLU A C 1
ATOM 712 O O . GLU A 1 88 ? 8.905 9.633 2.743 1.00 96.69 88 GLU A O 1
ATOM 717 N N . ASP A 1 89 ? 6.998 8.774 3.575 1.00 93.25 89 ASP A N 1
ATOM 718 C CA . ASP A 1 89 ? 6.200 9.030 2.365 1.00 93.25 89 ASP A CA 1
ATOM 719 C C . ASP A 1 89 ? 4.914 9.826 2.623 1.00 93.25 89 ASP A C 1
ATOM 721 O O . ASP A 1 89 ? 3.820 9.516 2.151 1.00 93.25 89 ASP A O 1
ATOM 725 N N . LYS A 1 90 ? 5.046 10.914 3.384 1.00 87.88 90 LYS A N 1
ATOM 726 C CA . LYS A 1 90 ? 3.924 11.829 3.636 1.00 87.88 90 LYS A CA 1
ATOM 727 C C . LYS A 1 90 ? 3.439 12.534 2.369 1.00 87.88 90 LYS A C 1
ATOM 729 O O . LYS A 1 90 ? 2.256 12.844 2.267 1.00 87.88 90 LYS A O 1
ATOM 734 N N . LYS A 1 91 ? 4.337 12.792 1.409 1.00 86.12 91 LYS A N 1
ATOM 735 C CA . LYS A 1 91 ? 4.017 13.527 0.173 1.00 86.12 91 LYS A CA 1
ATOM 736 C C . LYS A 1 91 ? 3.051 12.755 -0.720 1.00 86.12 91 LYS A C 1
ATOM 738 O O . LYS A 1 91 ? 2.146 13.362 -1.281 1.00 86.12 91 LYS A O 1
ATOM 743 N N . LEU A 1 92 ? 3.202 11.433 -0.814 1.00 84.88 92 LEU A N 1
ATOM 744 C CA . LEU A 1 92 ? 2.264 10.589 -1.553 1.00 84.88 92 LEU A CA 1
ATOM 745 C C . LEU A 1 92 ? 1.087 10.133 -0.680 1.00 84.88 92 LEU A C 1
ATOM 747 O O . LEU A 1 92 ? 0.267 9.340 -1.122 1.00 84.88 92 LEU A O 1
ATOM 751 N N . GLY A 1 93 ? 0.935 10.685 0.525 1.00 91.38 93 GLY A N 1
ATOM 752 C CA . GLY A 1 93 ? -0.207 10.407 1.386 1.00 91.38 93 GLY A CA 1
ATOM 753 C C . GLY A 1 93 ? -0.110 9.081 2.134 1.00 91.38 93 GLY A C 1
ATOM 754 O O . GLY A 1 93 ? -1.137 8.575 2.577 1.00 91.38 93 GLY A O 1
ATOM 755 N N . HIS A 1 94 ? 1.085 8.519 2.305 1.00 95.44 94 HIS A N 1
ATOM 756 C CA . HIS A 1 94 ? 1.336 7.313 3.094 1.00 95.44 94 HIS A CA 1
ATOM 757 C C . HIS A 1 94 ? 2.125 7.656 4.367 1.00 95.44 94 HIS A C 1
ATOM 759 O O . HIS A 1 94 ? 2.483 8.805 4.619 1.00 95.44 94 HIS A O 1
ATOM 765 N N . THR A 1 95 ? 2.358 6.677 5.248 1.00 96.88 95 THR A N 1
ATOM 766 C CA . THR A 1 95 ? 3.282 6.897 6.378 1.00 96.88 95 THR A CA 1
ATOM 767 C C . THR A 1 95 ? 4.728 6.704 5.936 1.00 96.88 95 THR A C 1
ATOM 769 O O . THR A 1 95 ? 5.594 7.496 6.297 1.00 96.88 95 THR A O 1
ATOM 772 N N . ALA A 1 96 ? 4.985 5.647 5.174 1.00 97.56 96 ALA A N 1
ATOM 773 C CA . ALA A 1 96 ? 6.306 5.282 4.690 1.00 97.56 96 ALA A CA 1
ATOM 774 C C . ALA A 1 96 ? 6.203 4.700 3.280 1.00 97.56 96 ALA A C 1
ATOM 776 O O . ALA A 1 96 ? 5.128 4.256 2.878 1.00 97.56 96 ALA A O 1
ATOM 777 N N . ALA A 1 97 ? 7.326 4.652 2.576 1.00 97.69 97 ALA A N 1
ATOM 778 C CA . ALA A 1 97 ? 7.491 3.873 1.363 1.00 97.69 97 ALA A CA 1
ATOM 779 C C . ALA A 1 97 ? 8.538 2.781 1.587 1.00 97.69 97 ALA A C 1
ATOM 781 O O . ALA A 1 97 ? 9.590 3.029 2.177 1.00 97.69 97 ALA A O 1
ATOM 782 N N . LEU A 1 98 ? 8.237 1.578 1.107 1.00 97.75 98 LEU A N 1
ATOM 783 C CA . LEU A 1 98 ? 9.193 0.499 0.922 1.00 97.75 98 LEU A CA 1
ATOM 784 C C . LEU A 1 98 ? 9.604 0.491 -0.547 1.00 97.75 98 LEU A C 1
ATOM 786 O O . LEU A 1 98 ? 8.783 0.243 -1.432 1.00 97.75 98 LEU A O 1
ATOM 790 N N . HIS A 1 99 ? 10.878 0.761 -0.789 1.00 97.56 99 HIS A N 1
ATOM 791 C CA . HIS A 1 99 ? 11.472 0.712 -2.111 1.00 97.56 99 HIS A CA 1
ATOM 792 C C . HIS A 1 99 ? 12.078 -0.666 -2.355 1.00 97.56 99 HIS A C 1
ATOM 794 O O . HIS A 1 99 ? 12.863 -1.152 -1.541 1.00 97.56 99 HIS A O 1
ATOM 800 N N . LEU A 1 100 ? 11.722 -1.276 -3.480 1.00 97.44 100 LEU A N 1
ATOM 801 C CA . LEU A 1 100 ? 12.184 -2.593 -3.901 1.00 97.44 100 LEU A CA 1
ATOM 802 C C . LEU A 1 100 ? 12.864 -2.488 -5.272 1.00 97.44 100 LEU A C 1
ATOM 804 O O . LEU A 1 100 ? 12.373 -1.752 -6.134 1.00 97.44 100 LEU A O 1
ATOM 808 N N . PRO A 1 101 ? 13.980 -3.201 -5.496 1.00 96.62 101 PRO A N 1
ATOM 809 C CA . PRO A 1 101 ? 14.738 -3.078 -6.736 1.00 96.62 101 PRO A CA 1
ATOM 810 C C . PRO A 1 101 ? 13.944 -3.587 -7.943 1.00 96.62 101 PRO A C 1
ATOM 812 O O . PRO A 1 101 ? 13.885 -2.893 -8.952 1.00 96.62 101 PRO A O 1
ATOM 815 N N . TYR A 1 102 ? 13.260 -4.731 -7.809 1.00 95.56 102 TYR A N 1
ATOM 816 C CA . TYR A 1 102 ? 12.566 -5.388 -8.917 1.00 95.56 102 TYR A CA 1
ATOM 817 C C . TYR A 1 102 ? 11.152 -5.845 -8.546 1.00 95.56 102 TYR A C 1
ATOM 819 O O . TYR A 1 102 ? 10.939 -6.438 -7.486 1.00 95.56 102 TYR A O 1
ATOM 827 N N . ALA A 1 103 ? 10.197 -5.611 -9.444 1.00 94.62 103 ALA A N 1
ATOM 828 C CA . ALA A 1 103 ? 8.897 -6.268 -9.465 1.00 94.62 103 ALA A CA 1
ATOM 829 C C . ALA A 1 103 ? 8.960 -7.540 -10.315 1.00 94.62 103 ALA A C 1
ATOM 831 O O . ALA A 1 103 ? 9.560 -7.557 -11.392 1.00 94.62 103 ALA A O 1
ATOM 832 N N . THR A 1 104 ? 8.284 -8.590 -9.859 1.00 91.25 104 THR A N 1
ATOM 833 C CA . THR A 1 104 ? 8.051 -9.794 -10.661 1.00 91.25 104 THR A CA 1
ATOM 834 C C . THR A 1 104 ? 6.578 -9.861 -11.054 1.00 91.25 104 THR A C 1
ATOM 836 O O . THR A 1 104 ? 5.710 -9.570 -10.223 1.00 91.25 104 THR A O 1
ATOM 839 N N . PRO A 1 105 ? 6.262 -10.223 -12.310 1.00 87.88 105 PRO A N 1
ATOM 840 C CA . PRO A 1 105 ? 4.880 -10.323 -12.731 1.00 87.88 105 PRO A CA 1
ATOM 841 C C . PRO A 1 105 ? 4.234 -11.496 -12.001 1.00 87.88 105 PRO A C 1
ATOM 843 O O . PRO A 1 105 ? 4.837 -12.562 -11.855 1.00 87.88 105 PRO A O 1
ATOM 846 N N . ALA A 1 106 ? 2.999 -11.296 -11.542 1.00 83.75 106 ALA A N 1
ATOM 847 C CA . ALA A 1 106 ? 2.232 -12.372 -10.939 1.00 83.75 106 ALA A CA 1
ATOM 848 C C . ALA A 1 106 ? 2.132 -13.535 -11.936 1.00 83.75 106 ALA A C 1
ATOM 850 O O . ALA A 1 106 ? 1.659 -13.363 -13.061 1.00 83.75 106 ALA A O 1
ATOM 851 N N . THR A 1 107 ? 2.598 -14.709 -11.521 1.00 74.94 107 THR A N 1
ATOM 852 C CA . THR A 1 107 ? 2.413 -15.949 -12.268 1.00 74.94 107 THR A CA 1
ATOM 853 C C . THR A 1 107 ? 1.186 -16.644 -11.703 1.00 74.94 107 THR A C 1
ATOM 855 O O . THR A 1 107 ? 1.091 -16.910 -10.505 1.00 74.94 107 THR A O 1
ATOM 858 N N . PHE A 1 108 ? 0.196 -16.889 -12.554 1.00 70.00 108 PHE A N 1
ATOM 859 C CA . PHE A 1 108 ? -0.962 -17.674 -12.156 1.00 70.00 108 PHE A CA 1
ATOM 860 C C . PHE A 1 108 ? -0.596 -19.154 -12.273 1.00 70.00 108 PHE A C 1
ATOM 862 O O . PHE A 1 108 ? -0.056 -19.576 -13.294 1.00 70.00 108 PHE A O 1
ATOM 869 N N . LEU A 1 109 ? -0.908 -19.950 -11.244 1.00 65.75 109 LEU A N 1
ATOM 870 C CA . LEU A 1 109 ? -0.729 -21.410 -11.286 1.00 65.75 109 LEU A CA 1
ATOM 871 C C . LEU A 1 109 ? -1.543 -22.052 -12.426 1.00 65.75 109 LEU A C 1
ATOM 873 O O . LEU A 1 109 ? -1.235 -23.153 -12.874 1.00 65.75 109 LEU A O 1
ATOM 877 N N . SER A 1 110 ? -2.581 -21.365 -12.907 1.00 58.16 110 SER A N 1
ATOM 878 C CA . SER A 1 110 ? -3.339 -21.689 -14.116 1.00 58.16 110 SER A CA 1
ATOM 879 C C . SER A 1 110 ? -3.937 -20.393 -14.684 1.00 58.16 110 SER A C 1
ATOM 881 O O . SER A 1 110 ? -4.385 -19.561 -13.890 1.00 58.16 110 SER A O 1
ATOM 883 N N . PRO A 1 111 ? -3.942 -20.170 -16.012 1.00 56.44 111 PRO A N 1
ATOM 884 C CA . PRO A 1 111 ? -4.608 -19.007 -16.590 1.00 56.44 111 PRO A CA 1
ATOM 885 C C . PRO A 1 111 ? -6.120 -19.064 -16.299 1.00 56.44 111 PRO A C 1
ATOM 887 O O . PRO A 1 111 ? -6.691 -20.156 -16.334 1.00 56.44 111 PRO A O 1
ATOM 890 N N . PRO A 1 112 ? -6.772 -17.927 -15.990 1.00 57.31 112 PRO A N 1
ATOM 891 C CA . PRO A 1 112 ? -8.217 -17.899 -15.804 1.00 57.31 112 PRO A CA 1
ATOM 892 C C . PRO A 1 112 ? -8.909 -18.281 -17.120 1.00 57.31 112 PRO A C 1
ATOM 894 O O . PRO A 1 112 ? -8.635 -17.680 -18.159 1.00 57.31 112 PRO A O 1
ATOM 897 N N . SER A 1 113 ? -9.744 -19.320 -17.056 1.00 55.03 113 SER A N 1
ATOM 898 C CA . SER A 1 113 ? -10.621 -19.799 -18.134 1.00 55.03 113 SER A CA 1
ATOM 899 C C . SER A 1 113 ? -11.780 -18.853 -18.401 1.00 55.03 113 SER A C 1
ATOM 901 O O . SER A 1 113 ? -12.343 -18.373 -17.388 1.00 55.03 113 SER A O 1
#